Protein AF-A0A958VAQ7-F1 (afdb_monomer)

Foldseek 3Di:
DDDDDDDDDDDDDDPPDPDDDALLNLLLQLLVQCVVVVNDVVSSVVSVVVLCVRQNPPPPPSVVNSVVSNVVSVVD

Secondary structure (DSSP, 8-state):
----------SS----------HHHHHHHHHHHHHHTTS-HHHHHHHHHHHHHHH-TT-HHHHHHHHHHHHHHH--

Structure (mmCIF, N/CA/C/O backbone):
data_AF-A0A958VAQ7-F1
#
_entry.id   AF-A0A958VAQ7-F1
#
loop_
_atom_site.group_PDB
_atom_site.id
_atom_site.type_symbol
_atom_site.label_atom_id
_atom_site.label_alt_id
_atom_site.label_comp_id
_atom_site.label_asym_id
_atom_site.label_entity_id
_atom_site.label_seq_id
_atom_site.pdbx_PDB_ins_code
_atom_site.Cartn_x
_atom_site.Cartn_y
_atom_site.Cartn_z
_atom_site.occupancy
_atom_site.B_iso_or_equiv
_atom_site.auth_seq_id
_atom_site.auth_comp_id
_atom_site.auth_asym_id
_atom_site.auth_atom_id
_atom_site.pdbx_PDB_model_num
ATOM 1 N N . MET A 1 1 ? -24.732 -12.196 -17.688 1.00 42.47 1 MET A N 1
ATOM 2 C CA . MET A 1 1 ? -23.651 -13.197 -17.622 1.00 42.47 1 MET A CA 1
ATOM 3 C C . MET A 1 1 ? -22.568 -12.658 -16.706 1.00 42.47 1 MET A C 1
ATOM 5 O O . MET A 1 1 ? -21.878 -11.740 -17.111 1.00 42.47 1 MET A O 1
ATOM 9 N N . LEU A 1 2 ? -22.453 -13.197 -15.492 1.00 28.52 2 LEU A N 1
ATOM 10 C CA . LEU A 1 2 ? -21.189 -13.311 -14.762 1.00 28.52 2 LEU A CA 1
ATOM 11 C C . LEU A 1 2 ? -21.399 -14.446 -13.751 1.00 28.52 2 LEU A C 1
ATOM 13 O O . LEU A 1 2 ? -22.122 -14.297 -12.772 1.00 28.52 2 LEU A O 1
ATOM 17 N N . LYS A 1 3 ? -20.914 -15.641 -14.097 1.00 32.25 3 LYS A N 1
ATOM 18 C CA . LYS A 1 3 ? -20.966 -16.834 -13.245 1.00 32.25 3 LYS A CA 1
ATOM 19 C C . LYS A 1 3 ? -19.633 -16.899 -12.513 1.00 32.25 3 LYS A C 1
ATOM 21 O O . LYS A 1 3 ? -18.642 -17.273 -13.129 1.00 32.25 3 LYS A O 1
ATOM 26 N N . ILE A 1 4 ? -19.609 -16.526 -11.238 1.00 48.81 4 ILE A N 1
ATOM 27 C CA . ILE A 1 4 ? -18.467 -16.802 -10.363 1.00 48.81 4 ILE A CA 1
ATOM 28 C C . ILE A 1 4 ? -18.823 -18.077 -9.605 1.00 48.81 4 ILE A C 1
ATOM 30 O O . ILE A 1 4 ? -19.750 -18.105 -8.800 1.00 48.81 4 ILE A O 1
ATOM 34 N N . ILE A 1 5 ? -18.154 -19.162 -9.983 1.00 44.62 5 ILE A N 1
ATOM 35 C CA . ILE A 1 5 ? -18.370 -20.501 -9.445 1.00 44.62 5 ILE A CA 1
ATOM 36 C C . ILE A 1 5 ? -17.335 -20.698 -8.337 1.00 44.62 5 ILE A C 1
ATOM 38 O O . ILE A 1 5 ? -16.179 -20.998 -8.619 1.00 44.62 5 ILE A O 1
ATOM 42 N N . CYS A 1 6 ? -17.736 -20.507 -7.080 1.00 43.78 6 CYS A N 1
ATOM 43 C CA . CYS A 1 6 ? -16.910 -20.868 -5.930 1.00 43.78 6 CYS A CA 1
ATOM 44 C C . CYS A 1 6 ? -17.080 -22.367 -5.661 1.00 43.78 6 CYS A C 1
ATOM 46 O O . CYS A 1 6 ? -18.048 -22.791 -5.029 1.00 43.78 6 CYS A O 1
ATOM 48 N N . PHE A 1 7 ? -16.161 -23.181 -6.184 1.00 38.78 7 PHE A N 1
ATOM 49 C CA . PHE A 1 7 ? -16.067 -24.589 -5.812 1.00 38.78 7 PHE A CA 1
ATOM 50 C C . PHE A 1 7 ? -15.519 -24.693 -4.388 1.00 38.78 7 PHE A C 1
ATOM 52 O O . PHE A 1 7 ? -14.404 -24.270 -4.096 1.00 38.78 7 PHE A O 1
ATOM 59 N N . SER A 1 8 ? -16.346 -25.236 -3.503 1.00 56.25 8 SER A N 1
ATOM 60 C CA . SER A 1 8 ? -15.978 -25.639 -2.153 1.00 56.25 8 SER A CA 1
ATOM 61 C C . SER A 1 8 ? -15.512 -27.097 -2.150 1.00 56.25 8 SER A C 1
ATOM 63 O O . SER A 1 8 ? -15.946 -27.893 -2.982 1.00 56.25 8 SER A O 1
ATOM 65 N N . ALA A 1 9 ? -14.687 -27.416 -1.148 1.00 44.97 9 ALA A N 1
ATOM 66 C CA . ALA A 1 9 ? -14.047 -28.700 -0.842 1.00 44.97 9 ALA A CA 1
ATOM 67 C C . ALA A 1 9 ? -12.694 -28.893 -1.561 1.00 44.97 9 ALA A C 1
ATOM 69 O O . ALA A 1 9 ? -12.588 -28.763 -2.770 1.00 44.97 9 ALA A O 1
ATOM 70 N N . VAL A 1 10 ? -11.596 -29.181 -0.860 1.00 41.16 10 VAL A N 1
ATOM 71 C CA . VAL A 1 10 ? -11.458 -30.248 0.137 1.00 41.16 10 VAL A CA 1
ATOM 72 C C . VAL A 1 10 ? -10.300 -29.999 1.114 1.00 41.16 10 VAL A C 1
ATOM 74 O O . VAL A 1 10 ? -9.233 -29.548 0.725 1.00 41.16 10 VAL A O 1
ATOM 77 N N . SER A 1 11 ? -10.540 -30.415 2.360 1.00 50.09 11 SER A N 1
ATOM 78 C CA . SER A 1 11 ? -9.608 -31.072 3.285 1.00 50.09 11 SER A CA 1
ATOM 79 C C . SER A 1 11 ? -8.275 -30.384 3.615 1.00 50.09 11 SER A C 1
ATOM 81 O O . SER A 1 11 ? -7.319 -30.432 2.853 1.00 50.09 11 SER A O 1
ATOM 83 N N . SER A 1 12 ? -8.202 -29.901 4.860 1.00 52.34 12 SER A N 1
ATOM 84 C CA . S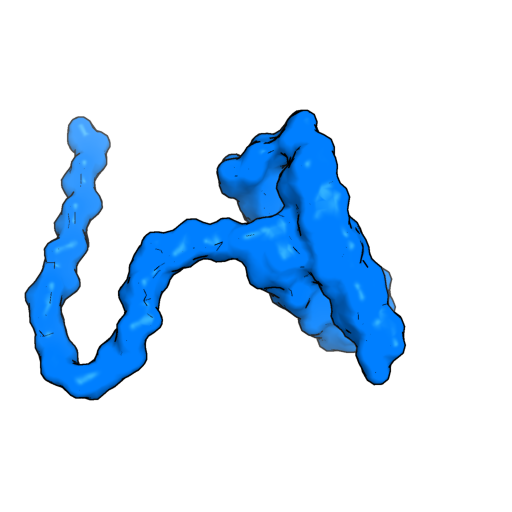ER A 1 12 ? -6.976 -29.596 5.606 1.00 52.34 12 SER A CA 1
ATOM 85 C C . SER A 1 12 ? -6.036 -28.609 4.926 1.00 52.34 12 SER A C 1
ATOM 87 O O . SER A 1 12 ? -5.044 -29.048 4.381 1.00 52.34 12 SER A O 1
ATOM 89 N N . LEU A 1 13 ? -6.285 -27.301 4.984 1.00 36.66 13 LEU A N 1
ATOM 90 C CA . LEU A 1 13 ? -5.251 -26.262 4.865 1.00 36.66 13 LEU A CA 1
ATOM 91 C C . LEU A 1 13 ? -5.937 -24.894 4.963 1.00 36.66 13 LEU A C 1
ATOM 93 O O . LEU A 1 13 ? -6.932 -24.675 4.287 1.00 36.66 13 LEU A O 1
ATOM 97 N N . ILE A 1 14 ? -5.378 -24.023 5.808 1.00 41.34 14 ILE A N 1
ATOM 98 C CA . ILE A 1 14 ? -5.394 -22.554 5.733 1.00 41.34 14 ILE A CA 1
ATOM 99 C C . ILE A 1 14 ? -6.767 -21.935 5.426 1.00 41.34 14 ILE A C 1
ATOM 101 O O . ILE A 1 14 ? -7.259 -21.975 4.303 1.00 41.34 14 ILE A O 1
ATOM 105 N N . LEU A 1 15 ? -7.339 -21.267 6.430 1.00 39.09 15 LEU A N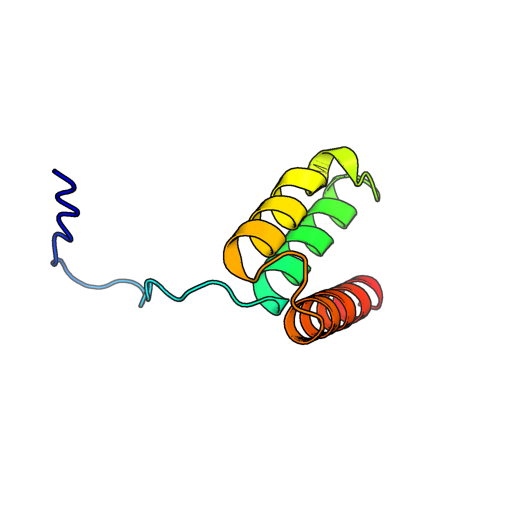 1
ATOM 106 C CA . LEU A 1 15 ? -8.397 -20.275 6.247 1.00 39.09 15 LEU A CA 1
ATOM 107 C C . LEU A 1 15 ? -7.889 -19.160 5.311 1.00 39.09 15 LEU A C 1
ATOM 109 O O . LEU A 1 15 ? -7.476 -18.103 5.771 1.00 39.09 15 LEU A O 1
ATOM 113 N N . ILE A 1 16 ? -7.900 -19.387 3.998 1.00 43.12 16 ILE A N 1
ATOM 114 C CA . ILE A 1 16 ? -7.911 -18.311 3.015 1.00 43.12 16 ILE A CA 1
ATOM 115 C C . ILE A 1 16 ? -9.362 -17.852 3.008 1.00 43.12 16 ILE A C 1
ATOM 117 O O . ILE A 1 16 ? -10.189 -18.306 2.216 1.00 43.12 16 ILE A O 1
ATOM 121 N N . SER A 1 17 ? -9.701 -16.999 3.972 1.00 40.72 17 SER A N 1
ATOM 122 C CA . SER A 1 17 ? -10.800 -16.077 3.759 1.00 40.72 17 SER A CA 1
ATOM 123 C C . SER A 1 17 ? -10.531 -15.397 2.414 1.00 40.72 17 SER A C 1
ATOM 125 O O . SER A 1 17 ? -9.420 -14.931 2.162 1.00 40.72 17 SER A O 1
ATOM 127 N N . CYS A 1 18 ? -11.537 -15.295 1.545 1.00 44.38 18 CYS A N 1
ATOM 128 C CA . CYS A 1 18 ? -11.599 -14.182 0.596 1.00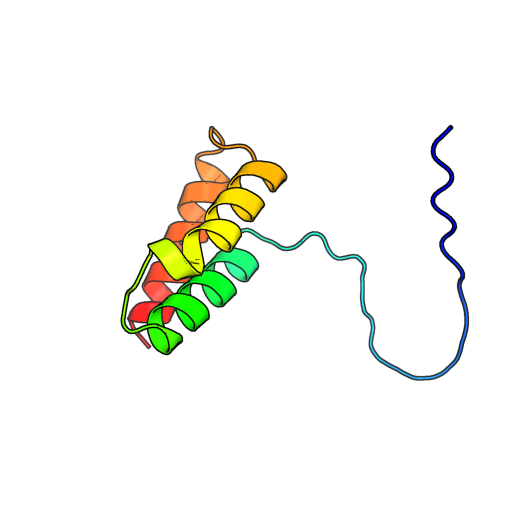 44.38 18 CYS A CA 1
ATOM 129 C C . CYS A 1 18 ? -11.747 -12.885 1.414 1.00 44.38 18 CYS A C 1
ATOM 131 O O . CYS A 1 18 ? -12.790 -12.241 1.383 1.00 44.38 18 CYS A O 1
ATOM 133 N N . GLY A 1 19 ? -10.755 -12.584 2.255 1.00 48.69 19 GLY A N 1
ATOM 134 C CA . GLY A 1 19 ? -10.670 -11.368 3.025 1.00 48.69 19 GLY A CA 1
ATOM 135 C C . GLY A 1 19 ? -10.295 -10.291 2.040 1.00 48.69 19 GLY A C 1
ATOM 136 O O . GLY A 1 19 ? -9.230 -10.359 1.430 1.00 48.69 19 GLY A O 1
ATOM 137 N N . SER A 1 20 ? -11.197 -9.340 1.844 1.00 67.44 20 SER A N 1
ATOM 138 C CA . SER A 1 20 ? -10.852 -8.040 1.293 1.00 67.44 20 SER A CA 1
ATOM 139 C C . SER A 1 20 ? -9.544 -7.599 1.954 1.00 67.44 20 SER A C 1
ATOM 141 O O . SER A 1 20 ? -9.482 -7.550 3.187 1.00 67.44 20 SER A O 1
ATOM 143 N N . LYS A 1 21 ? -8.483 -7.373 1.167 1.00 80.75 21 LYS A N 1
ATOM 144 C CA . LYS A 1 21 ? -7.248 -6.783 1.701 1.00 80.75 21 LYS A CA 1
ATOM 145 C C . LYS A 1 21 ? -7.625 -5.470 2.382 1.00 80.75 21 LYS A C 1
ATOM 147 O O . LYS A 1 21 ? -8.544 -4.799 1.923 1.00 80.75 21 LYS A O 1
ATOM 152 N N . THR A 1 22 ? -6.955 -5.121 3.473 1.00 89.94 22 THR A N 1
ATOM 153 C CA . THR A 1 22 ? -7.133 -3.831 4.161 1.00 89.94 22 THR A CA 1
ATOM 154 C C . THR A 1 22 ? -6.135 -2.795 3.632 1.00 89.94 22 THR A C 1
ATOM 156 O O . THR A 1 22 ? -5.136 -3.179 3.013 1.00 89.94 22 THR A O 1
ATOM 159 N N . PRO A 1 23 ? -6.334 -1.486 3.879 1.00 91.50 23 PRO A N 1
ATOM 160 C CA . PRO A 1 23 ? -5.332 -0.478 3.529 1.00 91.50 23 PRO A CA 1
ATOM 161 C C . PRO A 1 23 ? -3.951 -0.771 4.142 1.00 91.50 23 PRO A C 1
ATOM 163 O O . PRO A 1 23 ? -2.927 -0.471 3.527 1.00 91.50 23 PRO A O 1
ATOM 166 N N . GLU A 1 24 ? -3.906 -1.411 5.316 1.00 91.31 24 GLU A N 1
ATOM 167 C CA . GLU A 1 24 ? -2.661 -1.839 5.962 1.00 91.31 24 GLU A CA 1
ATOM 168 C C . GLU A 1 24 ? -1.941 -2.964 5.207 1.00 91.31 24 GLU A C 1
ATOM 170 O O . GLU A 1 24 ? -0.712 -2.954 5.123 1.00 91.31 24 GLU A O 1
ATOM 175 N N . ASP A 1 25 ? -2.676 -3.927 4.645 1.00 91.25 25 ASP A N 1
ATOM 176 C CA . ASP A 1 25 ? -2.085 -5.032 3.880 1.00 91.25 25 ASP A CA 1
ATOM 177 C C . ASP A 1 25 ? -1.416 -4.510 2.605 1.00 91.25 25 ASP A C 1
ATOM 179 O O . ASP A 1 25 ? -0.260 -4.834 2.324 1.00 91.25 25 ASP A O 1
ATOM 183 N N . TYR A 1 26 ? -2.097 -3.609 1.887 1.00 92.06 26 TYR A N 1
ATOM 184 C CA . TYR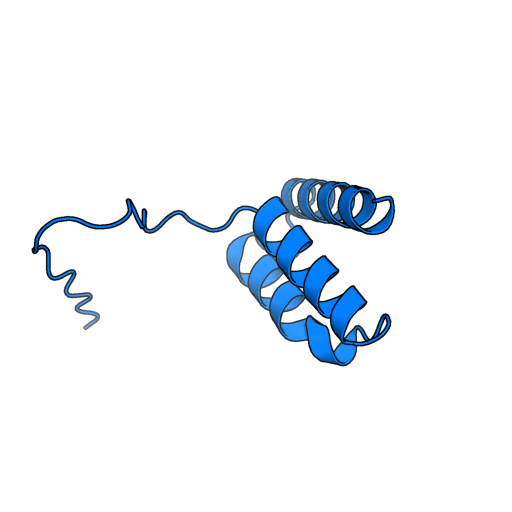 A 1 26 ? -1.516 -2.922 0.732 1.00 92.06 26 TYR A CA 1
ATOM 185 C C . TYR A 1 26 ? -0.287 -2.092 1.113 1.00 92.06 26 TYR A C 1
ATOM 187 O O . TYR A 1 26 ? 0.690 -2.060 0.365 1.00 92.06 26 TYR A O 1
ATOM 195 N N . ALA A 1 27 ? -0.300 -1.438 2.275 1.00 93.50 27 ALA A N 1
ATOM 196 C CA . ALA A 1 27 ? 0.840 -0.660 2.745 1.00 93.50 27 ALA A CA 1
ATOM 197 C C . ALA A 1 27 ? 2.063 -1.533 3.064 1.00 93.50 27 ALA A C 1
ATOM 199 O O . ALA A 1 27 ? 3.188 -1.142 2.745 1.00 93.50 27 ALA A O 1
ATOM 200 N N . LYS A 1 28 ? 1.856 -2.724 3.642 1.00 91.81 28 LYS A N 1
ATOM 201 C CA . LYS A 1 28 ? 2.922 -3.710 3.886 1.00 91.81 28 LYS A CA 1
ATOM 202 C C . LYS A 1 28 ? 3.501 -4.242 2.578 1.00 91.81 28 LYS A C 1
ATOM 204 O O . LYS A 1 28 ? 4.719 -4.265 2.430 1.00 91.81 28 LYS A O 1
ATOM 209 N N . GLU A 1 29 ? 2.653 -4.603 1.614 1.00 92.69 29 GLU A N 1
ATOM 210 C CA . GLU A 1 29 ? 3.098 -5.034 0.280 1.00 92.69 29 GLU A CA 1
ATOM 211 C C . GLU A 1 29 ? 3.882 -3.922 -0.433 1.00 92.69 29 GLU A C 1
ATOM 213 O O . GLU A 1 29 ? 4.955 -4.164 -0.992 1.00 92.69 29 GLU A O 1
ATOM 218 N N . TYR A 1 30 ? 3.392 -2.680 -0.363 1.00 93.81 30 TYR A N 1
ATOM 219 C CA . TYR A 1 30 ? 4.062 -1.522 -0.950 1.00 93.81 30 TYR A CA 1
ATOM 220 C C . TYR A 1 30 ? 5.421 -1.260 -0.289 1.00 93.81 30 TYR A C 1
ATOM 222 O O . TYR A 1 30 ? 6.409 -1.038 -0.983 1.00 93.81 30 TYR A O 1
ATOM 230 N N . CYS A 1 31 ? 5.500 -1.348 1.039 1.00 93.50 31 CYS A N 1
ATOM 231 C CA . CYS A 1 31 ? 6.747 -1.224 1.788 1.00 93.50 31 CYS A CA 1
ATOM 232 C C . CYS A 1 31 ? 7.767 -2.309 1.414 1.00 93.50 31 CYS A C 1
ATOM 234 O O . CYS A 1 31 ? 8.902 -1.989 1.069 1.00 93.50 31 CYS A O 1
ATOM 236 N N . GLN A 1 32 ? 7.361 -3.583 1.397 1.00 92.19 32 GLN A N 1
ATOM 237 C CA . GLN A 1 32 ? 8.228 -4.692 0.983 1.00 92.19 32 GLN A CA 1
ATOM 238 C C . GLN A 1 32 ? 8.742 -4.501 -0.445 1.00 92.19 32 GLN A C 1
ATOM 240 O O . GLN A 1 32 ? 9.921 -4.721 -0.723 1.00 92.19 32 GLN A O 1
ATOM 245 N N . CYS A 1 33 ? 7.875 -4.035 -1.346 1.00 92.56 33 CYS A N 1
ATOM 246 C CA . CYS A 1 33 ? 8.263 -3.695 -2.705 1.00 92.56 33 CYS A CA 1
ATOM 247 C C . CYS A 1 33 ? 9.298 -2.556 -2.734 1.00 92.56 33 CYS A C 1
ATOM 249 O O . CYS A 1 33 ? 10.322 -2.677 -3.408 1.00 92.56 33 CYS A O 1
ATOM 251 N N . MET A 1 34 ? 9.083 -1.477 -1.974 1.00 92.94 34 MET A N 1
ATOM 252 C CA . MET A 1 34 ? 10.027 -0.357 -1.885 1.00 92.94 34 MET A CA 1
ATOM 253 C 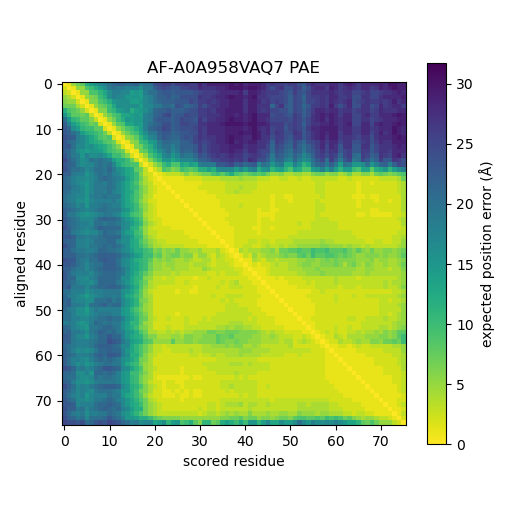C . MET A 1 34 ? 11.389 -0.814 -1.352 1.00 92.94 34 MET A C 1
ATOM 255 O O . MET A 1 34 ? 12.409 -0.500 -1.960 1.00 92.94 34 MET A O 1
ATOM 259 N N . GLN A 1 35 ? 11.420 -1.639 -0.304 1.00 90.81 35 GLN A N 1
ATOM 260 C CA . GLN A 1 35 ? 12.661 -2.215 0.223 1.00 90.81 35 GLN A CA 1
ATOM 261 C C . GLN A 1 35 ? 13.366 -3.108 -0.814 1.00 90.81 35 GLN A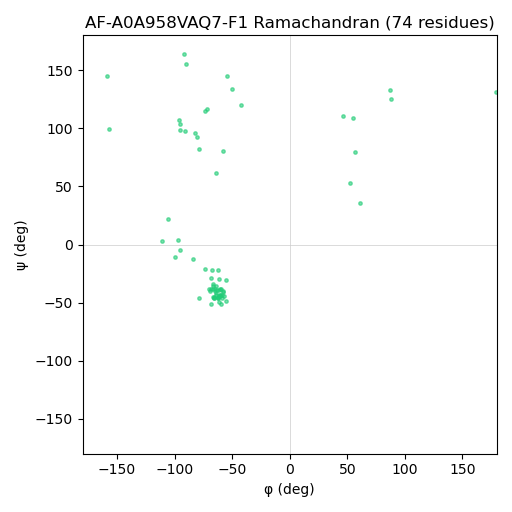 C 1
ATOM 263 O O . GLN A 1 35 ? 14.573 -2.986 -1.030 1.00 90.81 35 GLN A O 1
ATOM 268 N N . GLN A 1 36 ? 12.620 -3.971 -1.511 1.00 92.12 36 GLN A N 1
ATOM 269 C CA . GLN A 1 36 ? 13.165 -4.872 -2.530 1.00 92.12 36 GLN A CA 1
ATOM 270 C C . GLN A 1 36 ? 13.757 -4.119 -3.731 1.00 92.12 36 GLN A C 1
ATOM 272 O O . GLN A 1 36 ? 14.753 -4.559 -4.311 1.00 92.12 36 GLN A O 1
ATOM 277 N N . TYR A 1 37 ? 13.154 -2.995 -4.118 1.00 91.38 37 TYR A N 1
ATOM 278 C CA . TYR A 1 37 ? 13.554 -2.217 -5.290 1.00 91.38 37 TYR A CA 1
ATOM 279 C C . TYR A 1 37 ? 14.288 -0.913 -4.953 1.00 91.38 37 TYR A C 1
ATOM 281 O O . TYR A 1 37 ? 14.347 -0.036 -5.814 1.00 91.38 37 TYR A O 1
ATOM 289 N N . GLN A 1 38 ? 14.882 -0.802 -3.758 1.00 88.12 38 GLN A N 1
ATOM 290 C CA . GLN A 1 38 ? 15.678 0.359 -3.320 1.00 88.12 38 GLN A CA 1
ATOM 291 C C . GLN A 1 38 ? 14.928 1.689 -3.498 1.00 88.12 38 GLN A C 1
ATOM 293 O O . GLN A 1 38 ? 15.401 2.604 -4.171 1.00 88.12 38 GLN A O 1
ATOM 298 N N . ASP A 1 39 ? 13.719 1.756 -2.945 1.00 82.31 39 ASP A N 1
ATOM 299 C CA . ASP A 1 39 ? 12.844 2.925 -2.985 1.00 82.31 39 ASP A CA 1
ATOM 300 C C . ASP A 1 39 ? 12.447 3.358 -4.406 1.00 82.31 39 ASP A C 1
ATOM 302 O O . ASP A 1 39 ? 12.308 4.547 -4.695 1.00 82.31 39 ASP A O 1
ATOM 306 N N . ASN A 1 40 ? 12.247 2.401 -5.320 1.00 87.19 40 ASN A N 1
ATOM 307 C CA . ASN A 1 40 ? 11.761 2.682 -6.669 1.00 87.19 40 ASN A CA 1
ATOM 308 C C . ASN A 1 40 ? 10.219 2.625 -6.749 1.00 87.19 40 ASN A C 1
ATOM 310 O O . ASN A 1 40 ? 9.657 1.547 -6.977 1.00 87.19 40 ASN A O 1
ATOM 314 N N . PRO A 1 41 ? 9.511 3.770 -6.678 1.00 85.19 41 PRO A N 1
ATOM 315 C CA . PRO A 1 41 ? 8.049 3.794 -6.656 1.00 85.19 41 PRO A CA 1
ATOM 316 C C . PRO A 1 41 ? 7.421 3.343 -7.977 1.00 85.19 41 PRO A C 1
ATOM 318 O O . PRO A 1 41 ? 6.274 2.909 -7.992 1.00 85.19 41 PRO A O 1
ATOM 321 N N . VAL A 1 42 ? 8.151 3.403 -9.098 1.00 90.88 42 VAL A N 1
ATOM 322 C CA . VAL A 1 42 ? 7.634 2.963 -10.405 1.00 90.88 42 VAL A CA 1
ATOM 323 C C . VAL A 1 42 ? 7.403 1.454 -10.410 1.00 90.88 42 VAL A C 1
ATOM 325 O O . VAL A 1 42 ? 6.448 0.985 -11.019 1.00 90.88 42 VAL A O 1
ATOM 328 N N . ARG A 1 43 ? 8.247 0.693 -9.701 1.00 89.06 43 ARG A N 1
ATOM 329 C CA . ARG A 1 43 ? 8.115 -0.766 -9.565 1.00 89.06 43 ARG A CA 1
ATOM 330 C C . ARG A 1 43 ? 6.970 -1.184 -8.644 1.00 89.06 43 ARG A C 1
ATOM 332 O O . ARG A 1 43 ? 6.508 -2.311 -8.757 1.00 89.06 43 ARG A O 1
ATOM 339 N N . CYS A 1 44 ? 6.531 -0.285 -7.767 1.00 91.62 44 CYS A N 1
ATOM 340 C CA . CYS A 1 44 ? 5.522 -0.545 -6.739 1.00 91.62 44 CYS A CA 1
ATOM 341 C C . CYS A 1 44 ? 4.199 0.180 -7.007 1.00 91.62 44 CYS A C 1
ATOM 343 O O . CYS A 1 44 ? 3.276 0.100 -6.198 1.00 91.62 44 CYS A O 1
ATOM 345 N N . LYS A 1 45 ? 4.098 0.889 -8.140 1.00 91.69 45 LYS A N 1
ATOM 346 C CA . LYS A 1 45 ? 2.930 1.694 -8.503 1.00 91.69 45 LYS A CA 1
ATOM 347 C C . LYS A 1 45 ? 1.656 0.853 -8.556 1.00 91.69 45 LYS A C 1
ATOM 349 O O . LYS A 1 45 ? 0.629 1.318 -8.080 1.00 91.69 45 LYS A O 1
ATOM 354 N N . ASP A 1 46 ? 1.734 -0.364 -9.083 1.00 91.50 46 ASP A N 1
ATOM 355 C CA . ASP A 1 46 ? 0.562 -1.229 -9.257 1.00 91.50 46 ASP A CA 1
ATOM 356 C C . ASP A 1 46 ? -0.132 -1.520 -7.915 1.00 91.50 46 ASP A C 1
ATOM 358 O O . ASP A 1 46 ? -1.349 -1.438 -7.825 1.00 91.50 46 ASP A O 1
ATOM 362 N N . ILE A 1 47 ? 0.636 -1.706 -6.835 1.00 90.50 47 ILE A N 1
ATOM 363 C CA . ILE A 1 47 ? 0.104 -1.925 -5.477 1.00 90.50 47 ILE A CA 1
ATOM 364 C C . ILE A 1 47 ? -0.678 -0.697 -4.986 1.00 90.50 47 ILE A C 1
ATOM 366 O O . ILE A 1 47 ? -1.721 -0.820 -4.344 1.00 90.50 47 ILE A O 1
ATOM 370 N N . LEU A 1 48 ? -0.178 0.503 -5.291 1.00 90.31 48 LEU A N 1
ATOM 371 C CA . LEU A 1 48 ? -0.836 1.757 -4.931 1.00 90.31 48 LEU A CA 1
ATOM 372 C C . LEU A 1 48 ? -2.131 1.959 -5.734 1.00 90.31 48 LEU A C 1
ATOM 374 O O . LEU A 1 48 ? -3.125 2.436 -5.190 1.00 90.31 48 LEU A O 1
ATOM 378 N N . GLU A 1 49 ? -2.120 1.621 -7.023 1.00 92.12 49 GLU A N 1
ATOM 379 C CA . GLU A 1 49 ? -3.291 1.744 -7.896 1.00 92.12 49 GLU A CA 1
ATOM 380 C C . GLU A 1 49 ? -4.369 0.715 -7.532 1.00 92.12 49 GLU A C 1
ATOM 382 O O . GLU A 1 49 ? -5.544 1.072 -7.487 1.00 92.12 49 GLU A O 1
ATOM 387 N N . ASP A 1 50 ? -3.981 -0.511 -7.170 1.00 90.31 50 ASP A N 1
ATOM 388 C CA . ASP A 1 50 ? -4.903 -1.527 -6.660 1.00 90.31 50 ASP A CA 1
ATOM 389 C C . ASP A 1 50 ? -5.571 -1.064 -5.356 1.00 90.31 50 ASP A C 1
ATOM 391 O O . ASP A 1 50 ? -6.791 -1.153 -5.222 1.00 90.31 50 ASP A O 1
ATOM 395 N N . ALA A 1 51 ? -4.804 -0.487 -4.421 1.00 89.12 51 ALA A N 1
ATOM 396 C CA . ALA A 1 51 ? -5.357 0.072 -3.187 1.00 89.12 51 ALA A CA 1
ATOM 397 C C . ALA A 1 51 ? -6.368 1.200 -3.473 1.00 89.12 51 ALA A C 1
ATOM 399 O O . ALA A 1 51 ? -7.449 1.242 -2.886 1.00 89.12 51 ALA A O 1
ATOM 400 N N . LYS A 1 52 ? -6.059 2.105 -4.411 1.00 90.50 52 LYS A N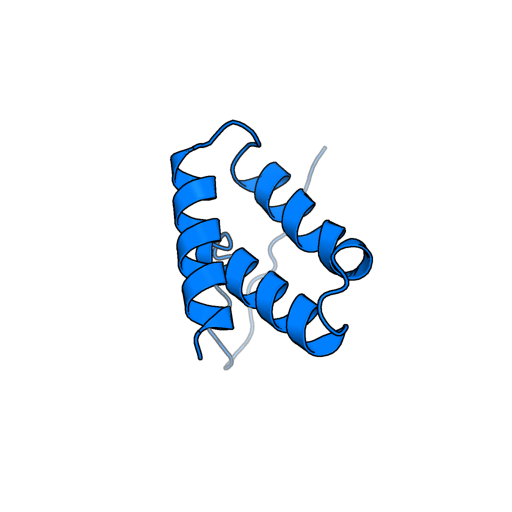 1
ATOM 401 C CA . LYS A 1 52 ? -6.998 3.163 -4.824 1.00 90.50 52 LYS A CA 1
ATOM 402 C C . LYS A 1 52 ? -8.244 2.604 -5.504 1.00 90.50 52 LYS A C 1
ATOM 404 O O . LYS A 1 52 ? -9.327 3.143 -5.298 1.00 90.50 52 LYS A O 1
ATOM 409 N N . SER A 1 53 ? -8.098 1.558 -6.315 1.00 90.50 53 SER A N 1
ATOM 410 C CA . SER A 1 53 ? -9.221 0.913 -6.995 1.00 90.50 53 SER A CA 1
ATOM 411 C C . SER A 1 53 ? -10.162 0.220 -6.008 1.00 90.50 53 SER A C 1
ATOM 413 O O . SER A 1 53 ? -11.369 0.226 -6.233 1.00 90.50 53 SER A O 1
ATOM 415 N N . GLU A 1 54 ? -9.629 -0.359 -4.929 1.00 88.62 54 GLU A N 1
ATOM 416 C CA . GLU A 1 54 ? -10.416 -1.072 -3.916 1.00 88.62 54 GLU A CA 1
ATOM 417 C C . GLU A 1 54 ? -11.116 -0.111 -2.939 1.00 88.62 54 GLU A C 1
ATOM 419 O O . GLU A 1 54 ? -12.309 -0.255 -2.671 1.00 88.62 54 GLU A O 1
ATOM 424 N N . PHE A 1 55 ? -10.405 0.899 -2.421 1.00 87.69 55 PHE A N 1
ATOM 425 C CA . PHE A 1 55 ? -10.938 1.786 -1.371 1.00 87.69 55 PHE A CA 1
ATOM 426 C C . PHE A 1 55 ? -11.467 3.130 -1.871 1.00 87.69 55 PHE A C 1
ATOM 428 O O . PHE A 1 55 ? -12.111 3.852 -1.105 1.00 87.69 55 PHE A O 1
ATOM 435 N N . GLY A 1 56 ? -11.211 3.464 -3.134 1.00 86.88 56 GLY A N 1
ATOM 436 C CA . GLY A 1 56 ? -11.502 4.760 -3.731 1.00 86.88 56 GLY A CA 1
ATOM 437 C C . GLY A 1 56 ? -10.366 5.764 -3.532 1.00 86.88 56 GLY A C 1
ATOM 438 O O . GLY A 1 56 ? -9.865 5.965 -2.425 1.00 86.88 56 GLY A O 1
ATOM 439 N N . GLU A 1 57 ? -9.994 6.457 -4.611 1.00 87.44 57 GLU A N 1
ATOM 440 C CA . GLU A 1 57 ? -8.951 7.490 -4.585 1.00 87.44 57 GLU A CA 1
ATOM 441 C C . GLU A 1 57 ? -9.309 8.678 -3.680 1.00 87.44 57 GLU A C 1
ATOM 443 O O . GLU A 1 57 ? -8.408 9.346 -3.195 1.00 87.44 57 GLU A O 1
ATOM 448 N N . ASP A 1 58 ? -10.583 8.925 -3.382 1.00 89.62 58 ASP A N 1
ATOM 449 C CA . ASP A 1 58 ? -11.020 10.039 -2.526 1.00 89.62 58 ASP A CA 1
ATOM 450 C C . ASP A 1 58 ? -11.266 9.632 -1.062 1.00 89.62 58 ASP A C 1
ATOM 452 O O . ASP A 1 58 ? -11.698 10.443 -0.242 1.00 89.62 58 ASP A O 1
ATOM 456 N N . ASN A 1 59 ? -10.986 8.376 -0.702 1.00 90.44 59 ASN A N 1
ATOM 457 C CA . ASN A 1 59 ? -11.185 7.879 0.654 1.00 90.44 59 ASN A CA 1
ATOM 458 C C . ASN A 1 59 ? -10.022 8.288 1.575 1.00 90.44 59 ASN A C 1
ATOM 460 O O . ASN A 1 59 ? -9.000 7.607 1.681 1.00 90.44 59 ASN A O 1
ATOM 464 N N . GLU A 1 60 ? -10.184 9.426 2.251 1.00 94.44 60 GLU A N 1
ATOM 465 C CA . GLU A 1 60 ? -9.182 9.984 3.168 1.00 94.44 60 GLU A CA 1
ATOM 466 C C . GLU A 1 60 ? -8.861 9.071 4.364 1.00 94.44 60 GLU A C 1
ATOM 468 O O . GLU A 1 60 ? -7.733 9.083 4.861 1.00 94.44 60 GLU A O 1
ATOM 473 N N . GLU A 1 61 ? -9.817 8.253 4.814 1.00 92.81 61 GLU A N 1
ATOM 474 C CA . GLU A 1 61 ? -9.609 7.295 5.904 1.00 92.81 61 GLU A CA 1
ATOM 475 C C . GLU A 1 61 ? -8.662 6.173 5.462 1.00 92.81 61 GLU A C 1
ATOM 477 O O . GLU A 1 61 ? -7.612 5.979 6.078 1.00 92.81 61 GLU A O 1
ATOM 482 N N . ALA A 1 62 ? -8.940 5.546 4.316 1.00 89.81 62 ALA A N 1
ATOM 483 C CA . ALA A 1 62 ? -8.081 4.510 3.744 1.00 89.81 62 ALA A CA 1
ATOM 484 C C . ALA A 1 62 ? -6.676 5.036 3.396 1.00 89.81 62 ALA A C 1
ATOM 486 O O . ALA A 1 62 ? -5.677 4.367 3.665 1.00 89.81 62 ALA A O 1
ATOM 487 N N . LYS A 1 63 ? -6.562 6.265 2.866 1.00 92.56 63 LYS A N 1
ATOM 488 C CA . LYS A 1 63 ? -5.255 6.915 2.637 1.00 92.56 63 LYS A CA 1
ATOM 489 C C . LYS A 1 63 ? -4.460 7.070 3.925 1.00 92.56 63 LYS A C 1
ATOM 491 O O . LYS A 1 63 ? -3.245 6.862 3.933 1.00 92.56 63 LYS A O 1
ATOM 496 N N . LYS A 1 64 ? -5.125 7.494 5.001 1.00 93.75 64 LYS A N 1
ATOM 497 C CA . LYS A 1 64 ? -4.491 7.707 6.301 1.00 93.75 64 LYS A CA 1
ATOM 498 C C . LYS A 1 64 ? -4.014 6.385 6.893 1.00 93.75 64 LYS A C 1
ATOM 500 O O . LYS A 1 64 ? -2.877 6.327 7.355 1.00 93.75 64 LYS A O 1
ATOM 505 N N . GLU A 1 65 ? -4.839 5.344 6.845 1.00 94.19 65 GLU A N 1
ATOM 506 C CA . GLU A 1 65 ? -4.468 3.996 7.289 1.00 94.19 65 GLU A CA 1
ATOM 507 C C . GLU A 1 65 ? -3.277 3.451 6.501 1.00 94.19 65 GLU A C 1
ATOM 509 O O . GLU A 1 65 ? -2.256 3.109 7.101 1.00 94.19 65 GLU A O 1
ATOM 514 N N . PHE A 1 66 ? -3.347 3.488 5.166 1.00 94.44 66 PHE A N 1
ATOM 515 C CA . PHE A 1 66 ? -2.250 3.067 4.295 1.00 94.44 66 PHE A CA 1
ATOM 516 C C . PHE A 1 66 ? -0.954 3.818 4.628 1.00 94.44 66 PHE A C 1
ATOM 518 O O . PHE A 1 66 ? 0.103 3.218 4.820 1.00 94.44 66 PHE A O 1
ATOM 525 N N . LYS A 1 67 ? -1.020 5.151 4.740 1.00 93.94 67 LYS A N 1
ATOM 526 C CA . LYS A 1 67 ? 0.155 5.986 5.013 1.00 93.94 67 LYS A CA 1
ATOM 527 C C . LYS A 1 67 ? 0.757 5.708 6.390 1.00 93.94 67 LYS A C 1
ATOM 529 O O . LYS A 1 67 ? 1.980 5.695 6.514 1.00 93.94 67 LYS A O 1
ATOM 534 N N . ASN A 1 68 ? -0.074 5.505 7.411 1.00 94.69 68 ASN A N 1
ATOM 535 C CA . ASN A 1 68 ? 0.389 5.184 8.760 1.00 94.69 68 ASN A CA 1
ATOM 536 C C . ASN A 1 68 ? 1.082 3.818 8.798 1.00 94.69 68 ASN A C 1
ATOM 538 O O . ASN A 1 68 ? 2.182 3.717 9.338 1.00 94.69 68 ASN A O 1
ATOM 542 N N . ALA A 1 69 ? 0.479 2.801 8.178 1.00 93.62 69 ALA A N 1
ATOM 543 C CA . ALA A 1 69 ? 1.056 1.464 8.088 1.00 93.62 69 ALA A CA 1
ATOM 544 C C . ALA A 1 69 ? 2.368 1.457 7.284 1.00 93.62 69 ALA A C 1
ATOM 546 O O . ALA A 1 69 ? 3.353 0.862 7.717 1.00 93.62 69 ALA A O 1
ATOM 547 N N . TYR A 1 70 ? 2.426 2.192 6.168 1.00 93.69 70 TYR A N 1
ATOM 548 C CA . TYR A 1 70 ? 3.651 2.349 5.381 1.00 93.69 70 TYR A CA 1
ATOM 549 C C . TYR A 1 70 ? 4.763 3.030 6.185 1.00 93.69 70 TYR A C 1
ATOM 551 O O . TYR A 1 70 ? 5.895 2.554 6.196 1.00 93.69 70 TYR A O 1
ATOM 559 N N . LYS A 1 71 ? 4.444 4.127 6.889 1.00 94.12 71 LYS A N 1
ATOM 560 C CA . LYS A 1 71 ? 5.410 4.839 7.737 1.00 94.12 71 LYS A CA 1
ATOM 561 C C . LYS A 1 71 ? 5.972 3.918 8.819 1.00 94.12 71 LYS A C 1
ATOM 563 O O . LYS A 1 71 ? 7.183 3.874 8.979 1.00 94.12 71 LYS A O 1
ATOM 568 N N . SER A 1 72 ? 5.101 3.161 9.489 1.00 93.44 72 SER A N 1
ATOM 569 C CA . SER A 1 72 ? 5.514 2.179 10.494 1.00 93.44 72 SER A CA 1
ATOM 570 C C . SER A 1 72 ? 6.479 1.147 9.911 1.00 93.44 72 SER A C 1
ATOM 572 O O . SER A 1 72 ? 7.491 0.871 10.533 1.00 93.44 72 SER A O 1
ATOM 574 N N . CYS A 1 73 ? 6.202 0.629 8.712 1.00 91.12 73 CYS A N 1
ATOM 575 C CA . CYS A 1 73 ? 7.037 -0.385 8.065 1.00 91.12 73 CYS A CA 1
ATOM 576 C C . CYS A 1 73 ? 8.417 0.135 7.615 1.00 91.12 73 CYS A C 1
ATOM 578 O O . CYS A 1 73 ? 9.378 -0.624 7.561 1.00 91.12 73 CYS A O 1
ATOM 580 N N . MET A 1 74 ? 8.538 1.425 7.289 1.00 84.56 74 MET A N 1
ATOM 581 C CA . MET A 1 74 ? 9.823 2.045 6.928 1.00 84.56 74 MET A CA 1
ATOM 582 C C . MET A 1 74 ? 10.650 2.484 8.148 1.00 84.56 74 MET A C 1
ATOM 584 O O . MET A 1 74 ? 11.810 2.857 7.990 1.00 84.56 74 MET A O 1
ATOM 588 N N . GLU A 1 75 ? 10.050 2.507 9.342 1.00 85.31 75 GLU A N 1
ATOM 589 C CA . GLU A 1 75 ? 10.718 2.834 10.609 1.00 85.31 75 GLU A CA 1
ATOM 590 C C . GLU A 1 75 ? 11.198 1.579 11.376 1.00 85.31 75 GLU A C 1
ATOM 592 O O . GLU A 1 75 ? 11.854 1.734 12.408 1.00 85.31 75 GLU A O 1
ATOM 597 N N . GLU A 1 76 ? 10.889 0.371 10.882 1.00 60.81 76 GLU A N 1
ATOM 598 C CA . GLU A 1 76 ? 11.408 -0.929 11.362 1.00 60.81 76 GLU A CA 1
ATOM 599 C C . GLU A 1 76 ? 12.825 -1.228 10.845 1.00 60.81 76 GLU A C 1
ATOM 601 O O . GLU A 1 76 ? 13.6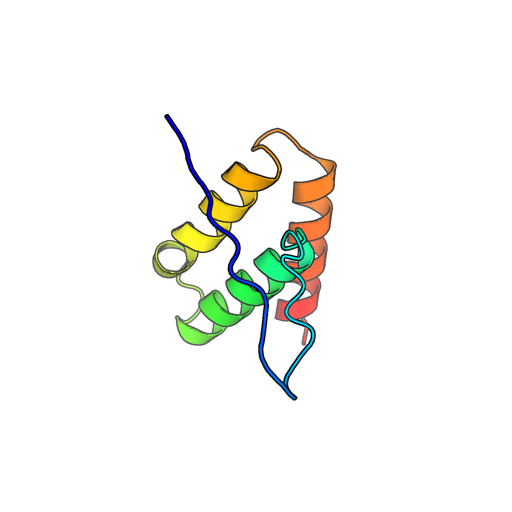52 -1.693 11.666 1.00 60.81 76 GLU A O 1
#

Solvent-accessible surfa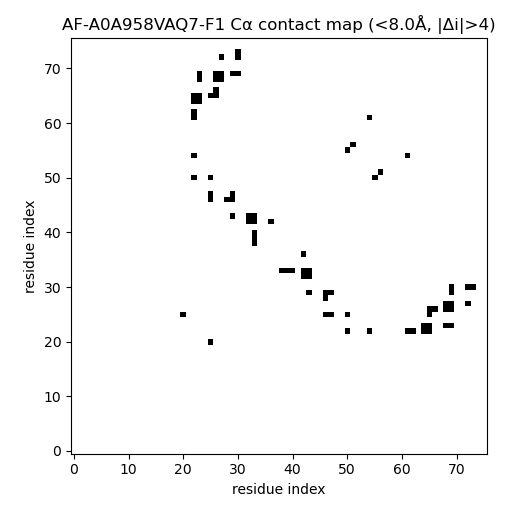ce area (backbone atoms only — not comparable to full-atom values): 4707 Å² total; per-residue (Å²): 141,82,88,82,81,82,83,77,85,80,84,91,76,78,92,74,64,92,63,77,78,48,46,46,54,44,16,48,54,35,42,54,40,25,66,74,51,75,69,37,61,82,82,31,41,66,49,56,50,50,48,31,70,74,64,41,82,83,34,64,65,52,51,48,45,18,50,52,39,29,51,54,62,76,73,111

pLDDT: mean 78.14, std 21.11, range [28.52, 94.69]

Mean predicted aligned error: 10.3 Å

Radius of gyration: 15.59 Å; Cα contacts (8 Å, |Δi|>4): 41; chains: 1; bounding box: 39×41×29 Å

Sequence (76 aa):
MLKIICFSAVSSLILISCGSKTPEDYAKEYCQCMQQYQDNPVRCKDILEDAKSEFGEDNEEAKKEFKNAYKSCMEE

Nearest PDB structures (foldseek):
  7tx8-assembly3_C  TM=3.573E-01  e=1.935E+00  Anopheles darlingi